Protein AF-A0A2B8B1L8-F1 (afdb_monomer_lite)

pLDDT: mean 89.57, std 11.94, range [48.81, 97.69]

Sequence (87 aa):
MAAVTRNPGAAAVSVAAQRRHEERIAALLEGACRRLHIRPALPPEQVVVVLGALGGSLGLRAAADPATDVAALAAGVMTVMFPEPED

Foldseek 3Di:
DVVQVVDVVSVVVVVVVVLVVLVVQLVVVVVVCVVVVWDFPDRSSVVSVVLVVLVVVQVVVCVVPVVDPSVVVSVVVVCNGTPDDDD

Secondary structure (DSSP, 8-state):
-TTGGG-HHHHHHHHHHHHHHHHHHHHHHHHHHHHTT---SS-HHHHHHHHHHHHHHHHHHHHH-TT--HHHHHHHHHHHHSPPPP-

Radius of gyration: 15.8 Å; chains: 1; bounding box: 37×32×38 Å

Structure (mmCIF, N/CA/C/O backbone):
data_AF-A0A2B8B1L8-F1
#
_entry.id   AF-A0A2B8B1L8-F1
#
loop_
_atom_site.group_PDB
_atom_site.id
_atom_site.type_symbol
_atom_site.label_atom_id
_atom_site.label_alt_id
_atom_site.label_comp_id
_atom_site.label_asym_id
_atom_site.label_entity_id
_atom_site.label_seq_id
_atom_site.pdbx_PDB_ins_code
_atom_site.Cartn_x
_atom_site.Cartn_y
_atom_site.Cartn_z
_atom_site.occupancy
_atom_site.B_iso_or_equiv
_atom_site.auth_seq_id
_atom_site.auth_comp_id
_atom_site.auth_asym_id
_atom_site.auth_atom_id
_atom_site.pdbx_PDB_model_num
ATOM 1 N N . MET A 1 1 ? 12.430 2.286 -14.866 1.00 50.22 1 MET A N 1
ATOM 2 C CA . MET A 1 1 ? 13.066 2.666 -13.580 1.00 50.22 1 MET A CA 1
ATOM 3 C C . MET A 1 1 ? 14.597 2.670 -13.603 1.00 50.22 1 MET A C 1
ATOM 5 O O . MET A 1 1 ? 15.166 3.581 -13.020 1.00 50.22 1 MET A O 1
ATOM 9 N N . A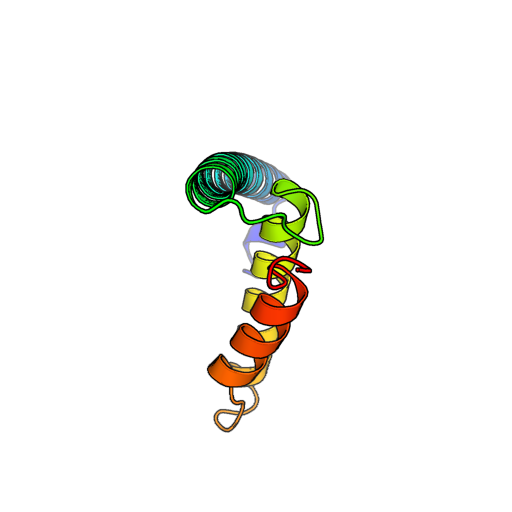LA A 1 2 ? 15.278 1.754 -14.310 1.00 48.81 2 ALA A N 1
ATOM 10 C CA . ALA A 1 2 ? 16.753 1.673 -14.335 1.00 48.81 2 ALA A CA 1
ATOM 11 C C . ALA A 1 2 ? 17.506 2.936 -14.822 1.00 48.81 2 ALA A C 1
ATOM 13 O O . ALA A 1 2 ? 18.694 3.081 -14.554 1.00 48.81 2 ALA A O 1
ATOM 14 N N . ALA A 1 3 ? 16.841 3.850 -15.537 1.00 54.91 3 ALA A N 1
ATOM 15 C CA . ALA A 1 3 ? 17.451 5.099 -15.996 1.00 54.91 3 ALA A CA 1
ATOM 16 C C . ALA A 1 3 ? 17.536 6.176 -14.894 1.00 54.91 3 ALA A C 1
ATOM 18 O O . ALA A 1 3 ? 18.488 6.950 -14.874 1.00 54.91 3 ALA A O 1
ATOM 19 N N . VAL A 1 4 ? 16.582 6.208 -13.954 1.00 54.94 4 VAL A N 1
ATOM 20 C CA . VAL A 1 4 ? 16.521 7.229 -12.888 1.00 54.94 4 VAL A CA 1
ATOM 21 C C . VAL A 1 4 ? 17.598 6.982 -11.830 1.00 54.94 4 VAL A C 1
ATOM 23 O O . VAL A 1 4 ? 18.214 7.923 -11.345 1.00 54.94 4 VAL A O 1
ATOM 26 N N . THR A 1 5 ? 17.901 5.717 -11.532 1.00 56.78 5 THR A N 1
ATOM 27 C CA . THR A 1 5 ? 18.954 5.321 -10.582 1.00 56.78 5 THR A CA 1
ATOM 28 C C . THR A 1 5 ? 20.376 5.600 -11.072 1.00 56.78 5 THR A C 1
ATOM 30 O O . THR A 1 5 ? 21.295 5.614 -10.260 1.00 56.78 5 THR A O 1
ATOM 33 N N . ARG A 1 6 ? 20.583 5.848 -12.374 1.00 66.00 6 ARG A N 1
ATOM 34 C CA . ARG A 1 6 ? 21.908 6.154 -12.950 1.00 66.00 6 ARG A CA 1
ATOM 35 C C . ARG A 1 6 ? 22.262 7.642 -12.933 1.00 66.00 6 ARG A C 1
ATOM 37 O O . ARG A 1 6 ? 23.399 7.986 -13.237 1.00 66.00 6 ARG A O 1
ATOM 44 N N . ASN A 1 7 ? 21.318 8.517 -12.579 1.00 75.75 7 ASN A N 1
ATOM 45 C CA . ASN A 1 7 ? 21.555 9.949 -12.431 1.00 75.75 7 ASN A CA 1
ATOM 46 C C . ASN A 1 7 ? 21.148 10.389 -11.011 1.00 75.75 7 ASN A C 1
ATOM 48 O O . ASN A 1 7 ? 19.954 10.545 -10.745 1.00 75.75 7 ASN A O 1
ATOM 52 N N . PRO A 1 8 ? 22.109 10.609 -10.094 1.00 75.88 8 PRO A N 1
ATOM 53 C CA . PRO A 1 8 ? 21.812 10.901 -8.691 1.00 75.88 8 PRO A CA 1
ATOM 54 C C . PRO A 1 8 ? 20.991 12.186 -8.505 1.00 75.88 8 PRO A C 1
ATOM 56 O O . PRO A 1 8 ? 20.147 12.244 -7.611 1.00 75.88 8 PRO A O 1
ATOM 59 N N . GLY A 1 9 ? 21.158 13.184 -9.382 1.00 78.00 9 GLY A N 1
ATOM 60 C CA . GLY A 1 9 ? 20.339 14.398 -9.367 1.00 78.00 9 GLY A CA 1
ATOM 61 C C . GLY A 1 9 ? 18.876 14.119 -9.726 1.00 78.00 9 GLY A C 1
ATOM 62 O O . GLY A 1 9 ? 17.965 14.570 -9.033 1.00 78.00 9 GLY A O 1
ATOM 63 N N . ALA A 1 10 ? 18.636 13.305 -10.758 1.00 79.25 10 ALA A N 1
ATOM 64 C CA . ALA A 1 10 ? 17.284 12.899 -11.150 1.00 79.25 10 ALA A CA 1
ATOM 65 C C . ALA A 1 10 ? 16.617 11.985 -10.104 1.00 79.25 10 ALA A C 1
ATOM 67 O O . ALA A 1 10 ? 15.415 12.107 -9.846 1.00 79.25 10 ALA A O 1
ATOM 68 N N . ALA A 1 11 ? 17.393 11.105 -9.464 1.00 78.75 11 ALA A N 1
ATOM 69 C CA . ALA A 1 11 ? 16.924 10.281 -8.356 1.00 78.75 11 ALA A CA 1
ATOM 70 C C . ALA A 1 11 ? 16.479 11.142 -7.164 1.00 78.75 11 ALA A C 1
ATOM 72 O O . ALA A 1 11 ? 15.382 10.938 -6.650 1.00 78.75 11 ALA A O 1
ATOM 73 N N . ALA A 1 12 ? 17.268 12.149 -6.775 1.00 84.56 12 ALA A N 1
ATOM 74 C CA . ALA A 1 12 ? 16.928 13.044 -5.669 1.00 84.56 12 ALA A CA 1
ATOM 75 C C . ALA A 1 12 ? 15.628 13.827 -5.922 1.00 84.56 12 ALA A C 1
ATOM 77 O O . ALA A 1 12 ? 14.767 13.895 -5.045 1.00 84.56 12 ALA A O 1
ATOM 78 N N . VAL A 1 13 ? 15.443 14.363 -7.135 1.00 87.56 13 VAL A N 1
ATOM 79 C CA . VAL A 1 13 ? 14.200 15.059 -7.520 1.00 87.56 13 VAL A CA 1
ATOM 80 C C . VAL A 1 13 ? 12.999 14.115 -7.457 1.00 87.56 13 VAL A C 1
ATOM 82 O O . VAL A 1 13 ? 11.953 14.486 -6.921 1.00 87.56 13 VAL A O 1
ATOM 85 N N . SER A 1 14 ? 13.159 12.888 -7.954 1.00 85.81 14 SER A N 1
ATOM 86 C CA . SER A 1 14 ? 12.096 11.877 -7.947 1.00 85.81 14 SER A CA 1
ATOM 87 C C . SER A 1 14 ? 11.718 11.472 -6.522 1.00 85.81 14 SER A C 1
ATOM 89 O O . SER A 1 14 ? 10.537 11.433 -6.193 1.00 85.81 14 SER A O 1
ATOM 91 N N . VAL A 1 15 ? 12.703 11.252 -5.646 1.00 88.31 15 VAL A N 1
ATOM 92 C CA . VAL A 1 15 ? 12.471 10.937 -4.227 1.00 88.31 15 VAL A CA 1
ATOM 93 C C . VAL A 1 15 ? 11.794 12.103 -3.507 1.00 88.31 15 VAL A C 1
ATOM 95 O O . VAL A 1 15 ? 10.870 11.888 -2.730 1.00 88.31 15 VAL A O 1
ATOM 98 N N . ALA A 1 16 ? 12.194 13.347 -3.778 1.00 89.75 16 ALA A N 1
ATOM 99 C CA . ALA A 1 16 ? 11.548 14.516 -3.184 1.00 89.75 16 ALA A CA 1
ATOM 100 C C . ALA A 1 16 ? 10.095 14.687 -3.660 1.00 89.75 16 ALA A C 1
ATOM 102 O O . ALA A 1 16 ? 9.222 15.075 -2.884 1.00 89.75 16 ALA A O 1
ATOM 103 N N . ALA A 1 17 ? 9.817 14.410 -4.937 1.00 89.75 17 ALA A N 1
ATOM 104 C CA . ALA A 1 17 ? 8.455 14.396 -5.462 1.00 89.75 17 ALA A CA 1
ATOM 105 C C . ALA A 1 17 ? 7.616 13.277 -4.828 1.00 89.75 17 ALA A C 1
ATOM 107 O O . ALA A 1 17 ? 6.494 13.541 -4.401 1.00 89.75 17 ALA A O 1
ATOM 108 N N . GLN A 1 18 ? 8.187 12.077 -4.702 1.00 89.81 18 GLN A N 1
ATOM 109 C CA . GLN A 1 18 ? 7.553 10.929 -4.063 1.00 89.81 18 GLN A CA 1
ATOM 110 C C . GLN A 1 18 ? 7.202 11.226 -2.602 1.00 89.81 18 GLN A C 1
ATOM 112 O O . GLN A 1 18 ? 6.046 11.086 -2.226 1.00 89.81 18 GLN A O 1
ATOM 117 N N . ARG A 1 19 ? 8.142 11.750 -1.806 1.00 91.44 19 ARG A N 1
ATOM 118 C CA . ARG A 1 19 ? 7.885 12.116 -0.401 1.00 91.44 19 ARG A CA 1
ATOM 119 C C . ARG A 1 19 ? 6.747 13.122 -0.252 1.00 91.44 19 ARG A C 1
ATOM 121 O O . ARG A 1 19 ? 5.838 12.908 0.537 1.00 91.44 19 ARG A O 1
ATOM 128 N N . ARG A 1 20 ? 6.734 14.180 -1.072 1.00 93.62 20 ARG A N 1
ATOM 129 C CA . ARG A 1 20 ? 5.630 15.160 -1.073 1.00 93.62 20 ARG A CA 1
ATOM 130 C C . ARG A 1 20 ? 4.287 14.536 -1.437 1.00 93.62 20 ARG A C 1
ATOM 132 O O . ARG A 1 20 ? 3.244 15.019 -1.005 1.00 93.62 20 ARG A O 1
ATOM 139 N N . HIS A 1 21 ? 4.292 13.519 -2.291 1.00 93.06 21 HIS A N 1
ATOM 140 C CA . HIS A 1 21 ? 3.081 12.786 -2.623 1.00 93.06 21 HIS A CA 1
ATOM 141 C C . HIS A 1 21 ? 2.630 11.907 -1.450 1.00 93.06 21 HIS A C 1
ATOM 143 O O . HIS A 1 21 ? 1.461 11.960 -1.077 1.00 93.06 21 HIS A O 1
ATOM 149 N N . GLU A 1 22 ? 3.557 11.184 -0.823 1.00 94.88 22 GLU A N 1
ATOM 150 C CA . GLU A 1 22 ? 3.302 10.338 0.347 1.00 94.88 22 GLU A CA 1
ATOM 151 C C . GLU A 1 22 ? 2.747 11.145 1.527 1.00 94.88 22 GLU A C 1
ATOM 153 O O . GLU A 1 22 ? 1.747 10.746 2.113 1.00 94.88 22 GLU A O 1
ATOM 158 N N . GLU A 1 23 ? 3.305 12.326 1.809 1.00 95.62 23 GLU A N 1
ATOM 159 C CA . GLU A 1 23 ? 2.807 13.252 2.838 1.00 95.62 23 GLU A CA 1
ATOM 160 C C . GLU A 1 23 ? 1.343 13.657 2.598 1.00 95.62 23 GLU A C 1
ATOM 162 O O . GLU A 1 23 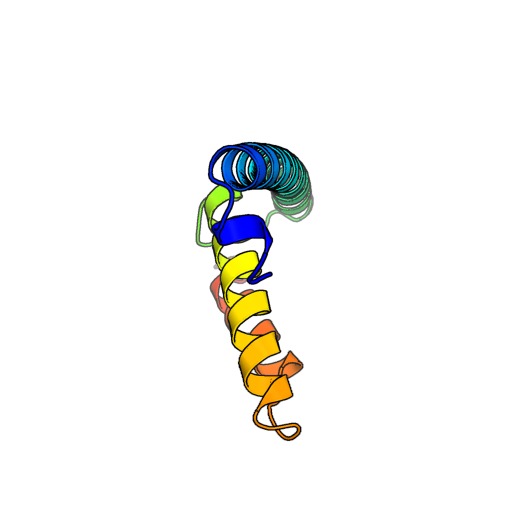? 0.530 13.677 3.523 1.00 95.62 23 GLU A O 1
ATOM 167 N N . ARG A 1 24 ? 0.971 13.944 1.341 1.00 96.75 24 ARG A N 1
ATOM 168 C CA . ARG A 1 24 ? -0.419 14.281 0.987 1.00 96.75 24 ARG A CA 1
ATOM 169 C C . ARG A 1 24 ? -1.352 13.093 1.188 1.00 96.75 24 ARG A C 1
ATOM 171 O O . ARG A 1 24 ? -2.460 13.280 1.685 1.00 96.75 24 ARG A O 1
ATOM 178 N N . ILE A 1 25 ? -0.921 11.889 0.811 1.00 96.88 25 ILE A N 1
ATOM 179 C CA . ILE A 1 25 ? -1.709 10.669 1.027 1.00 96.88 25 ILE A CA 1
ATOM 180 C C . ILE A 1 25 ? -1.870 10.414 2.527 1.00 96.88 25 ILE A C 1
ATOM 182 O O . ILE A 1 25 ? -2.980 10.131 2.965 1.00 96.88 25 ILE A O 1
ATOM 186 N N . ALA A 1 26 ? -0.807 10.567 3.318 1.00 97.44 26 ALA A N 1
ATOM 187 C CA . ALA A 1 26 ? -0.844 10.364 4.763 1.00 97.44 26 ALA A CA 1
ATOM 188 C C . ALA A 1 26 ? -1.845 11.314 5.440 1.00 97.44 26 ALA A C 1
ATOM 190 O O . ALA A 1 26 ? -2.658 10.866 6.244 1.00 97.44 26 ALA A O 1
ATOM 191 N N . ALA A 1 27 ? -1.867 12.593 5.051 1.00 97.50 27 ALA A N 1
ATOM 192 C CA . ALA A 1 27 ? -2.836 13.562 5.567 1.00 97.50 27 ALA A CA 1
ATOM 193 C C . ALA A 1 27 ? -4.291 13.205 5.201 1.00 97.50 27 ALA A C 1
ATOM 195 O O . ALA A 1 27 ? -5.201 13.328 6.026 1.00 97.50 27 ALA A O 1
ATOM 196 N N . LEU A 1 28 ? -4.526 12.740 3.968 1.00 97.69 28 LEU A N 1
ATOM 197 C CA . LEU A 1 28 ? -5.846 12.263 3.542 1.00 97.69 28 LEU A CA 1
ATOM 198 C C . LEU A 1 28 ? -6.265 11.013 4.318 1.00 97.69 28 LEU A C 1
ATOM 200 O O . LEU A 1 28 ? -7.411 10.921 4.762 1.00 97.69 28 LEU A O 1
ATOM 204 N N . LEU A 1 29 ? -5.334 10.079 4.506 1.00 96.56 29 LEU A N 1
ATOM 205 C CA . LEU A 1 29 ? -5.554 8.851 5.251 1.00 96.56 29 LEU A CA 1
ATOM 206 C C . LEU A 1 29 ? -5.895 9.147 6.710 1.00 96.56 29 LEU A C 1
ATOM 208 O O . LEU A 1 29 ? -6.880 8.623 7.221 1.00 96.56 29 LEU A O 1
ATOM 212 N N . GLU A 1 30 ? -5.137 10.023 7.364 1.00 96.88 30 GLU A N 1
ATOM 213 C CA . GLU A 1 30 ? -5.414 10.466 8.729 1.00 96.88 30 GLU A CA 1
ATOM 214 C C . GLU A 1 30 ? -6.815 11.090 8.837 1.00 96.88 30 GLU A C 1
ATOM 216 O O . GLU A 1 30 ? -7.589 10.763 9.739 1.00 96.88 30 GLU A O 1
ATOM 221 N N . GLY A 1 31 ? -7.186 11.948 7.880 1.00 96.88 31 GLY A N 1
ATOM 222 C CA . GLY A 1 31 ? -8.528 12.520 7.795 1.00 96.88 31 GLY A CA 1
ATOM 223 C C . GLY A 1 31 ? -9.627 11.462 7.658 1.00 96.88 31 GLY A C 1
ATOM 224 O O . GLY A 1 31 ? -10.649 11.554 8.338 1.00 96.88 31 GLY A O 1
ATOM 225 N N . ALA A 1 32 ? -9.419 10.449 6.815 1.00 95.12 32 ALA A N 1
ATOM 226 C CA . ALA A 1 32 ? -10.360 9.348 6.634 1.00 95.12 32 ALA A CA 1
ATOM 227 C C . ALA A 1 32 ? -10.486 8.487 7.900 1.00 95.12 32 ALA A C 1
ATOM 229 O O . ALA A 1 32 ? -11.601 8.225 8.345 1.00 95.12 32 ALA A O 1
ATOM 230 N N . CYS A 1 33 ? -9.362 8.126 8.523 1.00 94.69 33 CYS A N 1
ATOM 231 C CA . CYS A 1 33 ? -9.333 7.331 9.751 1.00 94.69 33 CYS A CA 1
ATOM 232 C C . CYS A 1 33 ? -10.082 8.036 10.884 1.00 94.69 33 CYS A C 1
ATOM 234 O O . CYS A 1 33 ? -10.956 7.437 11.505 1.00 94.69 33 CYS A O 1
ATOM 236 N N . ARG A 1 34 ? -9.837 9.341 11.084 1.00 95.00 34 ARG A N 1
ATOM 237 C CA . ARG A 1 34 ? -10.576 10.142 12.074 1.00 95.00 34 ARG A CA 1
ATOM 238 C C . ARG A 1 34 ? -12.080 10.162 11.807 1.00 95.00 34 ARG A C 1
ATOM 240 O O . ARG A 1 34 ? -12.856 10.005 12.740 1.00 95.00 34 ARG A O 1
ATOM 247 N N . ARG A 1 35 ? -12.495 10.353 10.549 1.00 95.75 35 ARG A N 1
ATOM 248 C CA . ARG A 1 35 ? -13.919 10.399 10.163 1.00 95.75 35 ARG A CA 1
ATOM 249 C C . ARG A 1 35 ? -14.638 9.069 10.366 1.00 95.75 35 ARG A C 1
ATOM 251 O O . ARG A 1 35 ? -15.840 9.077 10.598 1.00 95.75 35 ARG A O 1
ATO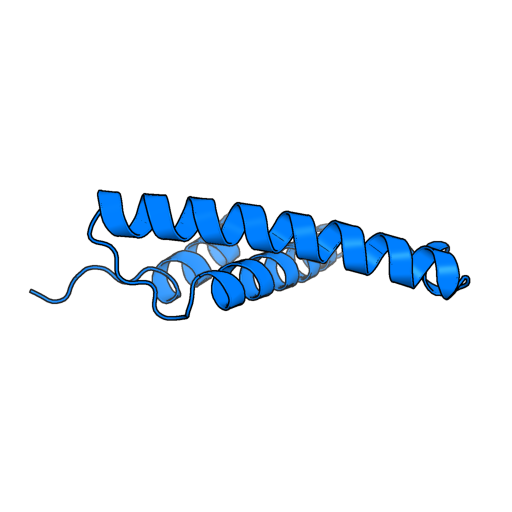M 258 N N . LEU A 1 36 ? -13.921 7.959 10.221 1.00 93.00 36 LEU A N 1
ATOM 259 C CA . LEU A 1 36 ? -14.459 6.605 10.338 1.00 93.00 36 LEU A CA 1
ATOM 260 C C . LEU A 1 36 ? -14.211 5.985 11.718 1.00 93.00 36 LEU A C 1
ATOM 262 O O . LEU A 1 36 ? -14.554 4.828 11.919 1.00 93.00 36 LEU A O 1
ATOM 266 N N . HIS A 1 37 ? -13.614 6.731 12.653 1.00 92.38 37 HIS A N 1
ATOM 267 C CA . HIS A 1 37 ? -13.199 6.230 13.967 1.00 92.38 37 HIS A CA 1
ATOM 268 C C . HIS A 1 37 ? -12.288 4.991 13.899 1.00 92.38 37 HIS A C 1
ATOM 270 O O . HIS A 1 37 ? -12.262 4.174 14.814 1.00 92.38 37 HIS A O 1
ATOM 276 N N . ILE A 1 38 ? -11.501 4.873 12.829 1.00 92.69 38 ILE A N 1
ATOM 277 C CA . ILE A 1 38 ? -10.531 3.794 12.647 1.00 92.69 38 ILE A CA 1
ATOM 278 C C . ILE A 1 38 ? -9.206 4.231 13.263 1.00 92.69 38 ILE A C 1
ATOM 280 O O . ILE A 1 38 ? -8.723 5.336 13.001 1.00 92.69 38 ILE A O 1
ATOM 284 N N . ARG A 1 39 ? -8.585 3.341 14.038 1.00 94.44 39 ARG A N 1
ATOM 285 C CA . ARG A 1 39 ? -7.211 3.506 14.512 1.00 94.44 39 ARG A CA 1
ATOM 286 C C . ARG A 1 39 ? -6.298 2.561 13.727 1.00 94.44 39 ARG A C 1
ATOM 288 O O . ARG A 1 39 ? -6.327 1.361 13.979 1.00 94.44 39 ARG A O 1
ATOM 295 N N . PRO A 1 40 ? -5.483 3.072 12.792 1.00 94.31 40 PRO A N 1
ATOM 296 C CA . PRO A 1 40 ? -4.540 2.231 12.072 1.00 94.31 40 PRO A CA 1
ATOM 297 C C . PRO A 1 40 ? -3.507 1.615 13.022 1.00 94.31 40 PRO A C 1
ATOM 299 O O . PRO A 1 40 ? -3.121 2.232 14.019 1.00 94.31 40 PRO A O 1
ATOM 302 N N . ALA A 1 41 ? -3.014 0.426 12.680 1.00 95.38 41 ALA A N 1
ATOM 303 C CA . ALA A 1 41 ? -1.993 -0.282 13.453 1.00 95.38 41 ALA A CA 1
ATOM 304 C C . ALA A 1 41 ? -0.617 0.419 13.431 1.00 95.38 41 ALA A C 1
ATOM 306 O O . ALA A 1 41 ? 0.234 0.156 14.278 1.00 95.38 41 ALA A O 1
ATOM 307 N N . LEU A 1 42 ? -0.398 1.317 12.465 1.00 95.44 42 LEU A N 1
ATOM 308 C CA . LEU A 1 42 ? 0.818 2.109 12.292 1.00 95.44 42 LEU A CA 1
ATOM 309 C C . LEU A 1 42 ? 0.465 3.590 12.086 1.00 95.44 42 LEU A C 1
ATOM 311 O O . LEU A 1 42 ? -0.631 3.895 11.618 1.00 95.44 42 LEU A O 1
ATOM 315 N N . PRO A 1 43 ? 1.391 4.525 12.350 1.00 95.81 43 PRO A N 1
ATOM 316 C CA . PRO A 1 43 ? 1.214 5.920 11.958 1.00 95.81 43 PRO A CA 1
ATOM 317 C C . PRO A 1 43 ? 0.894 6.073 10.453 1.00 95.81 43 PRO A C 1
ATOM 319 O O . PRO A 1 43 ? 1.465 5.331 9.644 1.00 95.81 43 PRO A O 1
ATOM 322 N N . PRO A 1 44 ? 0.013 7.011 10.040 1.00 95.19 44 PRO A N 1
ATOM 323 C CA . PRO A 1 44 ? -0.446 7.136 8.650 1.00 95.19 44 PRO A CA 1
ATOM 324 C C . PRO A 1 44 ? 0.680 7.247 7.615 1.00 95.19 44 PRO A C 1
ATOM 326 O O . PRO A 1 44 ? 0.601 6.656 6.541 1.00 95.19 44 PRO A O 1
ATOM 329 N N . GLU A 1 45 ? 1.761 7.952 7.934 1.00 95.06 45 GLU A N 1
ATOM 330 C CA . GLU A 1 45 ? 2.938 8.071 7.076 1.00 95.06 45 GLU A CA 1
ATOM 331 C C . GLU A 1 45 ? 3.649 6.727 6.859 1.00 95.06 45 GLU A C 1
ATOM 333 O O . GLU A 1 45 ? 4.075 6.419 5.746 1.00 95.06 45 GLU A O 1
ATOM 338 N N . GLN A 1 46 ? 3.715 5.883 7.891 1.00 95.38 46 GLN A N 1
ATOM 339 C CA . GLN A 1 46 ? 4.298 4.545 7.790 1.00 95.38 46 GLN A CA 1
ATOM 340 C C . GLN A 1 46 ? 3.385 3.611 6.996 1.00 95.38 46 GLN A C 1
ATOM 342 O O . GLN A 1 46 ? 3.872 2.811 6.198 1.00 95.38 46 GLN A O 1
ATOM 347 N N . VAL A 1 47 ? 2.065 3.758 7.151 1.00 96.06 47 VAL A N 1
ATOM 348 C CA . VAL A 1 47 ? 1.081 3.020 6.352 1.00 96.06 47 VAL A CA 1
ATOM 349 C C . VAL A 1 47 ? 1.288 3.273 4.860 1.00 96.06 47 VAL A C 1
ATOM 351 O O . VAL A 1 47 ? 1.367 2.326 4.079 1.00 96.06 47 VAL A O 1
ATOM 354 N N . VA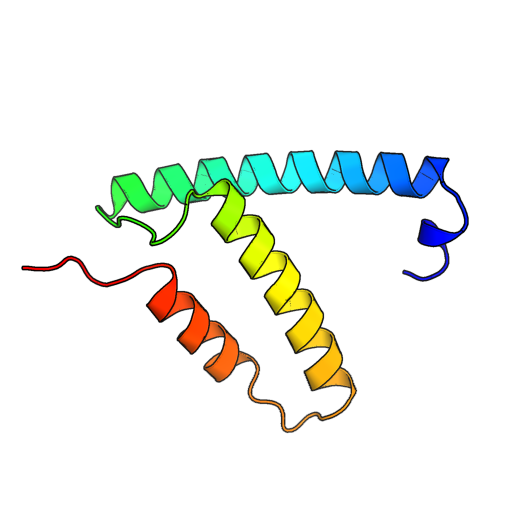L A 1 48 ? 1.442 4.535 4.456 1.00 95.62 48 VAL A N 1
ATOM 355 C CA . VAL A 1 48 ? 1.649 4.895 3.045 1.00 95.62 48 VAL A CA 1
ATOM 356 C C . VAL A 1 48 ? 2.925 4.268 2.479 1.00 95.62 48 VAL A C 1
ATOM 358 O O . VAL A 1 48 ? 2.894 3.720 1.375 1.00 95.62 48 VAL A O 1
ATOM 361 N N . VAL A 1 49 ? 4.026 4.278 3.238 1.00 94.19 49 VAL A N 1
ATOM 362 C CA . VAL A 1 49 ? 5.286 3.641 2.814 1.00 94.19 49 VAL A CA 1
ATOM 363 C C . VAL A 1 49 ? 5.112 2.130 2.643 1.00 94.19 49 VAL A C 1
ATOM 365 O O . VAL A 1 49 ? 5.545 1.575 1.630 1.00 94.19 49 VAL A O 1
ATOM 368 N N . VAL A 1 50 ? 4.454 1.459 3.594 1.00 94.88 50 VAL A N 1
ATOM 369 C CA . VAL A 1 50 ? 4.197 0.011 3.525 1.00 94.88 50 VAL A CA 1
ATOM 370 C C . VAL A 1 50 ? 3.350 -0.337 2.304 1.00 94.88 50 VAL A C 1
ATOM 372 O O . VAL A 1 50 ? 3.697 -1.265 1.573 1.00 94.88 50 VAL A O 1
ATOM 375 N N . LEU A 1 51 ? 2.288 0.425 2.028 1.00 94.31 51 LEU A N 1
ATOM 376 C CA . LEU A 1 51 ? 1.440 0.203 0.854 1.00 94.31 51 LEU A CA 1
ATOM 377 C C . LEU A 1 51 ? 2.201 0.429 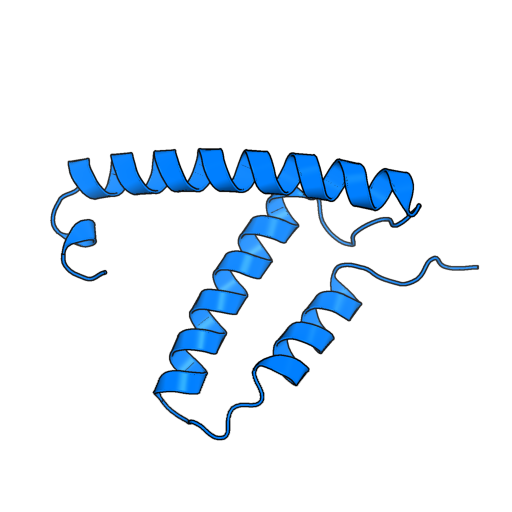-0.458 1.00 94.31 51 LEU A C 1
ATOM 379 O O . LEU A 1 51 ? 2.045 -0.353 -1.397 1.00 94.31 51 LEU A O 1
ATOM 383 N N . GLY A 1 52 ? 3.069 1.442 -0.518 1.00 93.12 52 GLY A N 1
ATOM 384 C CA . GLY A 1 52 ? 3.947 1.666 -1.668 1.00 93.12 52 GLY A CA 1
ATOM 385 C C . GLY A 1 52 ? 4.907 0.495 -1.909 1.00 93.12 52 GLY A C 1
ATOM 386 O O . GLY A 1 52 ? 5.024 0.000 -3.033 1.00 93.12 52 GLY A O 1
ATOM 387 N N . ALA A 1 53 ? 5.553 0.002 -0.848 1.00 94.00 53 ALA A N 1
ATOM 388 C CA . ALA A 1 53 ? 6.450 -1.151 -0.915 1.00 94.00 53 ALA A CA 1
ATOM 389 C C . ALA A 1 53 ? 5.711 -2.441 -1.315 1.00 94.00 53 ALA A C 1
ATOM 391 O O . ALA A 1 53 ? 6.198 -3.200 -2.160 1.00 94.00 53 ALA A O 1
ATOM 392 N N . LEU A 1 54 ? 4.516 -2.664 -0.758 1.00 95.69 54 LEU A N 1
ATOM 393 C CA . LEU A 1 54 ? 3.651 -3.789 -1.097 1.00 95.69 54 LEU A CA 1
ATOM 394 C C . LEU A 1 54 ? 3.263 -3.755 -2.575 1.00 95.69 54 LEU A C 1
ATOM 396 O O . LEU A 1 54 ? 3.458 -4.749 -3.269 1.00 95.69 54 LEU A O 1
ATOM 400 N N . GLY A 1 55 ? 2.776 -2.615 -3.073 1.00 93.88 55 GLY A N 1
ATOM 401 C CA . GLY A 1 55 ? 2.403 -2.448 -4.477 1.00 93.88 55 GLY A CA 1
ATOM 402 C C . GLY A 1 55 ? 3.566 -2.736 -5.427 1.00 93.88 55 GLY A C 1
ATOM 403 O O . GLY A 1 55 ? 3.395 -3.452 -6.413 1.00 93.88 55 GLY A O 1
ATOM 404 N N . GLY A 1 56 ? 4.773 -2.266 -5.093 1.00 93.69 56 GLY A N 1
ATOM 405 C CA . GLY A 1 56 ? 5.986 -2.595 -5.844 1.00 93.69 56 GLY A CA 1
ATOM 406 C C . GLY A 1 56 ? 6.293 -4.097 -5.855 1.00 93.69 56 GLY A C 1
ATOM 407 O O . GLY A 1 56 ? 6.540 -4.670 -6.917 1.00 93.69 56 GLY A O 1
ATOM 408 N N . SER A 1 57 ? 6.239 -4.755 -4.693 1.00 95.56 57 SER A N 1
ATOM 409 C CA . SER A 1 57 ? 6.491 -6.198 -4.577 1.00 95.56 57 SER A CA 1
ATOM 410 C C . SER A 1 57 ? 5.445 -7.036 -5.318 1.00 95.56 57 SER A C 1
ATOM 412 O O . SER A 1 57 ? 5.803 -7.937 -6.077 1.00 95.56 57 SER A O 1
ATOM 414 N N . LEU A 1 58 ? 4.158 -6.721 -5.149 1.00 96.69 58 LEU A N 1
ATOM 415 C CA . LEU A 1 58 ? 3.059 -7.416 -5.818 1.00 96.69 58 LEU A CA 1
ATOM 416 C C . LEU A 1 58 ? 3.094 -7.206 -7.331 1.00 96.69 58 LEU A C 1
ATOM 418 O O . LEU A 1 58 ? 2.886 -8.162 -8.069 1.00 96.69 58 LEU A O 1
ATOM 422 N N . GLY A 1 59 ? 3.433 -6.001 -7.798 1.00 95.69 59 GLY A N 1
ATOM 423 C CA . GLY A 1 59 ? 3.619 -5.731 -9.222 1.00 95.69 59 GLY A CA 1
ATOM 424 C C . GLY A 1 59 ? 4.733 -6.583 -9.835 1.00 95.69 59 GLY A C 1
ATOM 425 O O . GLY A 1 59 ? 4.556 -7.145 -10.914 1.00 95.69 59 GLY A O 1
ATOM 426 N N . LEU A 1 60 ? 5.857 -6.746 -9.127 1.00 95.38 60 LEU A N 1
ATOM 427 C CA . LEU A 1 60 ? 6.940 -7.634 -9.564 1.00 95.38 60 LEU A CA 1
ATOM 428 C C . LEU A 1 60 ? 6.511 -9.107 -9.578 1.00 95.38 60 LEU A C 1
ATOM 430 O O . LEU A 1 60 ? 6.826 -9.817 -10.530 1.00 95.38 60 LEU A O 1
ATOM 434 N N . ARG A 1 61 ? 5.783 -9.566 -8.552 1.00 95.50 61 ARG A N 1
ATOM 435 C CA . ARG A 1 61 ? 5.280 -10.948 -8.488 1.00 95.50 61 ARG A CA 1
ATOM 436 C C . ARG A 1 61 ? 4.282 -11.242 -9.601 1.00 95.50 61 ARG A C 1
ATOM 438 O O . ARG A 1 61 ? 4.461 -12.231 -10.292 1.00 95.50 61 ARG A O 1
ATOM 445 N N . ALA A 1 62 ? 3.319 -10.355 -9.837 1.00 95.44 62 ALA A N 1
ATOM 446 C CA . ALA A 1 62 ? 2.337 -10.506 -10.909 1.00 95.44 62 ALA A CA 1
ATOM 447 C C . ALA A 1 62 ? 2.976 -10.509 -12.307 1.00 95.44 62 ALA A C 1
ATOM 449 O O . ALA A 1 62 ? 2.507 -11.207 -13.202 1.00 95.44 62 ALA A O 1
ATOM 450 N N . ALA A 1 63 ? 4.061 -9.751 -12.502 1.00 95.75 63 ALA A N 1
ATOM 451 C CA . ALA A 1 63 ? 4.813 -9.768 -13.755 1.00 95.75 63 ALA A CA 1
ATOM 452 C C . ALA A 1 63 ? 5.591 -11.080 -13.971 1.00 95.75 63 ALA A C 1
ATOM 454 O O . ALA A 1 63 ? 5.779 -11.490 -15.114 1.00 95.75 63 ALA A O 1
ATOM 455 N N . ALA A 1 64 ? 6.060 -11.716 -12.893 1.00 97.06 64 ALA A N 1
ATOM 456 C CA . ALA A 1 64 ? 6.769 -12.994 -12.947 1.00 97.06 64 ALA A CA 1
ATOM 457 C C . ALA A 1 64 ? 5.816 -14.201 -13.013 1.00 97.06 64 ALA A C 1
ATOM 459 O O . ALA A 1 64 ? 6.118 -15.183 -13.685 1.00 97.06 64 ALA A O 1
ATOM 460 N N . ASP A 1 65 ? 4.679 -14.116 -12.325 1.00 96.94 65 ASP A N 1
ATOM 461 C CA . ASP A 1 65 ? 3.645 -15.141 -12.251 1.00 96.94 65 ASP A CA 1
ATOM 462 C C . ASP A 1 65 ? 2.246 -14.496 -12.317 1.00 96.94 65 ASP A C 1
ATOM 464 O O . ASP A 1 65 ? 1.761 -13.959 -11.310 1.00 96.94 65 ASP A O 1
ATOM 468 N N . PRO A 1 66 ? 1.566 -14.575 -13.479 1.00 93.88 66 PRO A N 1
ATOM 469 C CA . PRO A 1 66 ? 0.212 -14.056 -13.655 1.00 93.88 66 PRO A CA 1
ATOM 470 C C . PRO A 1 66 ? -0.846 -14.716 -12.761 1.00 93.88 66 PRO A C 1
ATOM 472 O O . PRO A 1 66 ? -1.928 -14.154 -12.613 1.00 93.88 66 PRO A O 1
ATOM 475 N N . ALA A 1 67 ? -0.567 -15.885 -12.170 1.00 96.75 67 ALA A N 1
ATOM 476 C CA . ALA A 1 67 ? -1.465 -16.532 -11.213 1.00 96.75 67 ALA A CA 1
ATOM 477 C C . ALA A 1 67 ? -1.399 -15.909 -9.805 1.00 96.75 67 ALA A C 1
ATOM 479 O O . ALA A 1 67 ? -2.167 -16.300 -8.926 1.00 96.75 67 ALA A O 1
ATOM 480 N N . THR A 1 68 ? -0.508 -14.936 -9.574 1.00 96.38 68 THR A N 1
ATOM 481 C CA . THR A 1 68 ? -0.424 -14.216 -8.298 1.00 96.38 68 THR A CA 1
ATOM 482 C C . THR A 1 68 ? -1.744 -13.505 -7.994 1.00 96.38 68 THR A C 1
ATOM 484 O O . THR A 1 68 ? -2.110 -12.539 -8.667 1.00 96.38 68 THR A O 1
ATOM 487 N N . ASP A 1 69 ? -2.409 -13.905 -6.910 1.00 96.69 69 ASP A N 1
ATOM 488 C CA . ASP A 1 69 ? -3.595 -13.210 -6.406 1.00 96.69 69 ASP A CA 1
ATOM 489 C C . ASP A 1 69 ? -3.204 -11.929 -5.651 1.00 96.69 69 ASP A C 1
ATOM 491 O O . ASP A 1 69 ? -3.086 -11.872 -4.422 1.00 96.69 69 ASP A O 1
ATOM 495 N N . VAL A 1 70 ? -2.957 -10.876 -6.427 1.00 96.31 70 VAL A N 1
ATOM 496 C CA . VAL A 1 70 ? -2.607 -9.542 -5.924 1.00 96.31 70 VAL A CA 1
ATOM 497 C C . VAL A 1 70 ? -3.700 -8.991 -5.011 1.00 96.31 70 VAL A C 1
ATOM 499 O O . VAL A 1 70 ? -3.386 -8.350 -4.008 1.00 96.31 70 VAL A O 1
ATOM 502 N N . ALA A 1 71 ? -4.969 -9.238 -5.343 1.00 95.81 71 ALA A N 1
ATOM 503 C CA . ALA A 1 71 ? -6.098 -8.698 -4.601 1.00 95.81 71 ALA A CA 1
ATOM 504 C C . ALA A 1 71 ? -6.194 -9.327 -3.209 1.00 95.81 71 ALA A C 1
ATOM 506 O O . ALA A 1 71 ? -6.288 -8.594 -2.225 1.00 95.81 71 ALA A O 1
ATOM 507 N N . ALA A 1 72 ? -6.092 -10.656 -3.107 1.00 96.94 72 ALA A N 1
ATOM 508 C CA . ALA A 1 72 ? -6.119 -11.348 -1.821 1.00 96.94 72 ALA A CA 1
ATOM 509 C C . ALA A 1 72 ? -4.938 -10.949 -0.926 1.00 96.94 72 ALA A C 1
ATOM 511 O O . ALA A 1 72 ? -5.120 -10.680 0.263 1.00 96.94 72 ALA A O 1
ATOM 512 N N . LEU A 1 73 ? -3.730 -10.848 -1.494 1.00 96.19 73 LEU A N 1
ATOM 513 C CA . LEU A 1 73 ? -2.546 -10.425 -0.743 1.00 96.19 73 LEU A CA 1
ATOM 514 C C . LEU A 1 73 ? -2.670 -8.982 -0.240 1.00 96.19 73 LEU A C 1
ATOM 516 O O . LEU A 1 73 ? -2.353 -8.707 0.917 1.00 96.19 73 LEU A O 1
ATOM 520 N N . ALA A 1 74 ? -3.149 -8.064 -1.084 1.00 95.81 74 ALA A N 1
ATOM 521 C CA . ALA A 1 74 ? -3.384 -6.682 -0.683 1.00 95.81 74 ALA A CA 1
ATOM 522 C C . ALA A 1 74 ? -4.465 -6.584 0.403 1.00 95.81 74 ALA A C 1
ATOM 524 O O . ALA A 1 74 ? -4.256 -5.901 1.403 1.00 95.81 74 ALA A O 1
ATOM 525 N N . ALA A 1 75 ? -5.580 -7.304 0.247 1.00 95.56 75 ALA A N 1
ATOM 526 C CA . ALA A 1 75 ? -6.661 -7.333 1.228 1.00 95.56 75 ALA A CA 1
ATOM 527 C C . ALA A 1 75 ? -6.179 -7.825 2.600 1.00 95.56 75 ALA A C 1
ATOM 529 O O . ALA A 1 75 ? -6.442 -7.166 3.601 1.00 95.56 75 ALA A O 1
ATOM 530 N N . GLY A 1 76 ? -5.402 -8.914 2.649 1.00 95.44 76 GLY A N 1
ATOM 531 C CA . GLY A 1 76 ? -4.858 -9.434 3.906 1.00 95.44 76 GLY A CA 1
ATOM 532 C C . GLY A 1 76 ? -3.961 -8.431 4.637 1.00 95.44 76 GLY A C 1
ATOM 533 O O . GLY A 1 76 ? -4.060 -8.286 5.854 1.00 95.44 76 GLY A O 1
ATOM 534 N N . VAL A 1 77 ? -3.127 -7.683 3.906 1.00 95.12 77 VAL A N 1
ATOM 535 C CA . VAL A 1 77 ? -2.319 -6.609 4.508 1.00 95.12 77 VAL A CA 1
ATOM 536 C C . VAL A 1 77 ? -3.207 -5.470 5.018 1.00 95.12 77 VAL A C 1
ATOM 538 O O . VAL A 1 77 ? -2.988 -4.986 6.127 1.00 95.12 77 VAL A O 1
ATOM 541 N N . MET A 1 78 ? -4.238 -5.075 4.263 1.00 94.00 78 MET A N 1
ATOM 542 C CA . MET A 1 78 ? -5.172 -4.026 4.686 1.00 94.00 78 MET A CA 1
ATOM 543 C C . MET A 1 78 ? -5.893 -4.379 5.991 1.00 94.00 78 MET A C 1
ATOM 545 O O . MET A 1 78 ? -5.995 -3.514 6.858 1.00 94.00 78 MET A O 1
ATOM 549 N N . THR A 1 79 ? -6.312 -5.634 6.176 1.00 94.06 79 THR A N 1
ATOM 550 C CA . THR A 1 79 ? -6.947 -6.097 7.423 1.00 94.06 79 THR A CA 1
ATOM 551 C C . THR A 1 79 ? -6.025 -5.948 8.635 1.00 94.06 79 THR A C 1
ATOM 553 O O . THR A 1 79 ? -6.476 -5.590 9.717 1.00 94.06 79 THR A O 1
ATOM 556 N N . VAL A 1 80 ? -4.720 -6.183 8.466 1.00 94.44 80 VAL A N 1
ATOM 557 C CA . VAL A 1 80 ? -3.737 -6.006 9.549 1.00 94.44 80 VAL A CA 1
ATOM 558 C C . VAL A 1 80 ? -3.482 -4.525 9.833 1.00 94.44 80 VAL A C 1
ATOM 560 O O . VAL A 1 80 ? -3.297 -4.129 10.980 1.00 94.44 80 VAL A O 1
ATOM 563 N N . MET A 1 81 ? -3.447 -3.692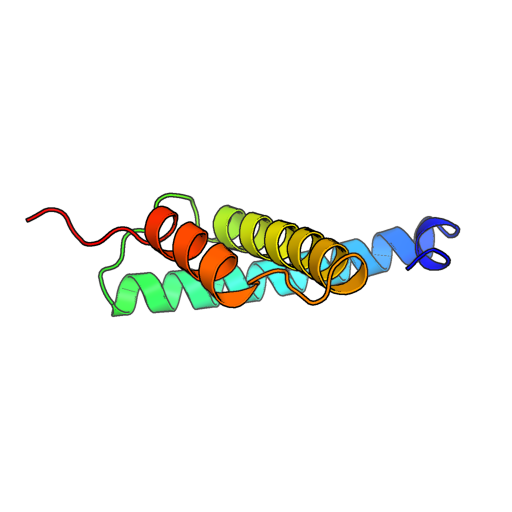 8.792 1.00 94.69 81 MET A N 1
ATOM 564 C CA . MET A 1 81 ? -3.127 -2.268 8.927 1.00 94.69 81 MET A CA 1
ATOM 565 C C . MET A 1 81 ? -4.287 -1.440 9.486 1.00 94.69 81 MET A C 1
ATOM 567 O O . MET A 1 81 ? -4.043 -0.428 10.144 1.00 94.69 81 MET A O 1
ATOM 571 N N . PHE A 1 82 ? -5.523 -1.866 9.239 1.00 93.94 82 PHE A N 1
ATOM 572 C CA . PHE A 1 82 ? -6.748 -1.214 9.692 1.00 93.94 82 PHE A CA 1
ATOM 573 C C . PHE A 1 82 ? -7.617 -2.228 10.441 1.00 93.94 82 PHE A C 1
ATOM 575 O O . PHE A 1 82 ? -8.597 -2.717 9.877 1.00 93.94 82 PHE A O 1
ATOM 582 N N . PRO A 1 83 ? -7.239 -2.582 11.681 1.00 88.88 83 PRO A N 1
ATOM 583 C CA . PRO A 1 83 ? -8.003 -3.534 12.471 1.00 88.88 83 PRO A CA 1
ATOM 584 C C . PRO A 1 83 ? -9.397 -2.984 12.783 1.00 88.88 83 PRO A C 1
ATOM 586 O O . PRO A 1 83 ? -9.599 -1.768 12.886 1.00 88.88 83 PRO A O 1
ATOM 589 N N . GLU A 1 84 ? -10.353 -3.895 12.947 1.00 82.25 84 GLU A N 1
ATOM 590 C CA . GLU A 1 84 ? -11.659 -3.550 13.500 1.00 82.25 84 GLU A CA 1
ATOM 591 C C . GLU A 1 84 ? -11.492 -3.000 14.928 1.00 82.25 84 GLU A C 1
ATOM 593 O O . GLU A 1 84 ? -10.552 -3.386 15.632 1.00 82.25 84 GLU A O 1
ATOM 598 N N . PRO A 1 85 ? -12.350 -2.057 15.351 1.00 70.19 85 PRO A N 1
ATOM 599 C CA . PRO A 1 85 ? -12.334 -1.580 16.725 1.00 70.19 85 PRO A CA 1
ATOM 600 C C . PRO A 1 85 ? -12.591 -2.748 17.688 1.00 70.19 85 PRO A C 1
ATOM 602 O O . PRO A 1 85 ? -13.505 -3.537 17.472 1.00 70.19 85 PRO A O 1
ATOM 605 N N . GLU A 1 86 ? -11.767 -2.863 18.732 1.00 65.00 86 GLU A N 1
ATOM 606 C CA . GLU A 1 86 ? -12.027 -3.788 19.839 1.00 65.00 86 GLU A CA 1
ATOM 607 C C . GLU A 1 86 ? -13.229 -3.253 20.641 1.00 65.00 86 GLU A C 1
ATOM 609 O O . GLU A 1 86 ? -13.202 -2.095 21.070 1.00 65.00 86 GLU A O 1
ATOM 614 N N . ASP A 1 87 ? -14.278 -4.075 20.778 1.00 55.50 87 ASP A N 1
ATOM 615 C CA . ASP A 1 87 ? -15.485 -3.805 21.583 1.00 55.50 87 ASP A CA 1
ATOM 616 C C . ASP A 1 87 ? -15.196 -3.728 23.096 1.00 55.50 87 ASP A C 1
ATOM 618 O O . ASP A 1 87 ? -14.401 -4.556 23.608 1.00 55.50 87 ASP A O 1
#